Protein AF-A0A957VK09-F1 (afdb_monomer_lite)

pLDDT: mean 85.24, std 12.67, range [45.66, 98.31]

Radius of gyration: 28.19 Å; chains: 1; bounding box: 40×85×62 Å

Foldseek 3Di:
DDDDDDPPDPDDPPPPPPPPDDPPVVVVVVVVVVVCVVVVVVVVVVVVVVVCDPVNVVVVCPPPVNVVVVVVVVVVVVVCVVVCCVPVVVLVCCLPPHPDVPSVVSVCVVCVVVVPDPVVVVVLCCQQVPPPHPVD

Secondary structure (DSSP, 8-state):
-------S----------------HHHHHHHHHHHHHHHHHHHHHHHHHHTT-HHHHHHHHHSHHHHHHHHHHHHHHHHHHHHHHHHHHHHHHHHHHS--TTHHHHHHHHHHHHHS-HHHHHHHHHHHHSTT-TT-

Sequence (136 aa):
MQMQTDARTTGLKRGYRYRPSRPHVALNLTTGIIAALMLLPPAYLILRALGVGVAHAVEMLVQPRTLQVIANSAVLALLVTGLSLLFALPLAWLTVRTDLPGRRVWSILTVLPLVYPSYVGGYAFVATMGPRGIVQ

Structure (mmCIF, N/CA/C/O backbone):
data_AF-A0A957VK09-F1
#
_entry.id   AF-A0A957VK09-F1
#
loop_
_atom_site.group_PDB
_atom_site.id
_atom_site.type_symbol
_atom_site.label_atom_id
_atom_site.label_alt_id
_atom_site.label_comp_id
_atom_site.label_asym_id
_atom_site.label_entity_id
_atom_site.label_seq_id
_atom_site.pdbx_PDB_ins_code
_atom_site.Cartn_x
_atom_site.Cartn_y
_atom_site.Cartn_z
_atom_site.occupancy
_atom_site.B_iso_or_equiv
_atom_site.auth_seq_id
_atom_site.auth_comp_id
_atom_site.auth_asym_id
_atom_site.auth_atom_id
_atom_site.pdbx_PDB_model_num
ATOM 1 N N . MET A 1 1 ? -11.653 -59.965 38.160 1.00 45.66 1 MET A N 1
ATOM 2 C CA . MET A 1 1 ? -10.636 -60.387 37.172 1.00 45.66 1 MET A CA 1
ATOM 3 C C . MET A 1 1 ? -11.189 -60.037 35.792 1.00 45.66 1 MET A C 1
ATOM 5 O O . MET A 1 1 ? -12.121 -60.676 35.342 1.00 45.66 1 MET A O 1
ATOM 9 N N . GLN A 1 2 ? -10.993 -58.793 35.350 1.00 51.81 2 GLN A N 1
ATOM 10 C CA . GLN A 1 2 ? -10.050 -58.466 34.270 1.00 51.81 2 GLN A CA 1
ATOM 11 C C . GLN A 1 2 ? -10.308 -59.260 32.984 1.00 51.81 2 GLN A C 1
ATOM 13 O O . GLN A 1 2 ? -9.654 -60.259 32.728 1.00 51.81 2 GLN A O 1
ATOM 18 N N . MET A 1 3 ? -11.212 -58.751 32.152 1.00 49.22 3 MET A N 1
ATOM 19 C CA . MET A 1 3 ? -11.056 -58.873 30.704 1.00 49.22 3 MET A CA 1
ATOM 20 C C . MET A 1 3 ? -11.666 -57.633 30.041 1.00 49.22 3 MET A C 1
ATOM 22 O O . MET A 1 3 ? -12.697 -57.665 29.382 1.00 49.22 3 MET A O 1
ATOM 26 N N . GLN A 1 4 ? -11.035 -56.482 30.304 1.00 59.25 4 GLN A N 1
ATOM 27 C CA . GLN A 1 4 ? -10.987 -55.424 29.299 1.00 59.25 4 GLN A CA 1
ATOM 28 C C . GLN A 1 4 ? -10.261 -55.978 28.063 1.00 59.25 4 GLN A C 1
ATOM 30 O O . GLN A 1 4 ? -9.407 -56.854 28.202 1.00 59.25 4 GLN A O 1
ATOM 35 N N . THR A 1 5 ? -10.499 -55.322 26.926 1.00 59.69 5 THR A N 1
ATOM 36 C CA . THR A 1 5 ? -9.614 -55.186 25.747 1.00 59.69 5 THR A CA 1
ATOM 37 C C . THR A 1 5 ? -10.089 -55.955 24.512 1.00 59.69 5 THR A C 1
ATOM 39 O O . THR A 1 5 ? -9.701 -57.092 24.320 1.00 59.69 5 THR A O 1
ATOM 42 N N . ASP A 1 6 ? -10.957 -55.330 23.700 1.00 57.03 6 ASP A N 1
ATOM 43 C CA . ASP A 1 6 ? -10.781 -55.215 22.230 1.00 57.03 6 ASP A CA 1
ATOM 44 C C . ASP A 1 6 ? -12.042 -54.708 21.511 1.00 57.03 6 ASP A C 1
ATOM 46 O O . ASP A 1 6 ? -12.710 -55.401 20.754 1.00 57.03 6 ASP A O 1
ATOM 50 N N . ALA A 1 7 ? -12.365 -53.429 21.707 1.00 59.56 7 ALA A N 1
ATOM 51 C CA . ALA A 1 7 ? -13.249 -52.709 20.783 1.00 59.56 7 ALA A CA 1
ATOM 52 C C . ALA A 1 7 ? -12.668 -51.339 20.401 1.00 59.56 7 ALA A C 1
ATOM 54 O O . ALA A 1 7 ? -13.385 -50.390 20.087 1.00 59.56 7 ALA A O 1
ATOM 55 N N . ARG A 1 8 ? -11.336 -51.217 20.451 1.00 60.62 8 ARG A N 1
ATOM 56 C CA . ARG A 1 8 ? -10.606 -50.090 19.871 1.00 60.62 8 ARG A CA 1
ATOM 57 C C . ARG A 1 8 ? -10.145 -50.526 18.479 1.00 60.62 8 ARG A C 1
ATOM 59 O O . ARG A 1 8 ? -9.519 -51.567 18.361 1.00 60.62 8 ARG A O 1
ATOM 66 N N . THR A 1 9 ? -10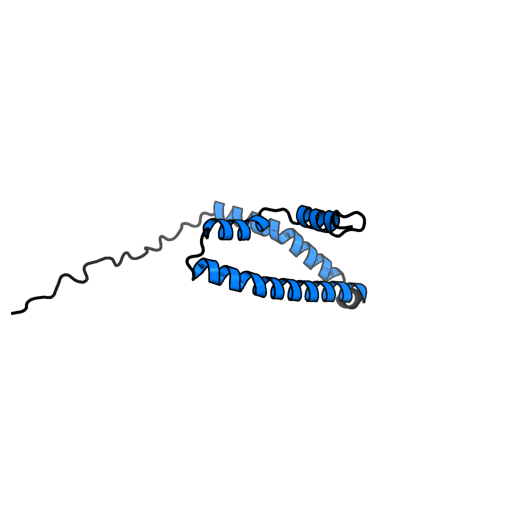.381 -49.686 17.469 1.00 61.62 9 THR A N 1
ATOM 67 C CA . THR A 1 9 ? -9.719 -49.663 16.138 1.00 61.62 9 THR A CA 1
ATOM 68 C C . THR A 1 9 ? -10.432 -50.209 14.892 1.00 61.62 9 THR A C 1
ATOM 70 O O . THR A 1 9 ? -9.798 -50.294 13.841 1.00 61.62 9 THR A O 1
ATOM 73 N N . THR A 1 10 ? -11.749 -50.425 14.879 1.00 60.78 10 THR A N 1
ATOM 74 C CA . THR A 1 10 ? -12.421 -50.762 13.606 1.00 60.78 10 THR A CA 1
ATOM 75 C C . THR A 1 10 ? -12.860 -49.515 12.832 1.00 60.78 10 THR A C 1
ATOM 77 O O . THR A 1 10 ? -13.983 -49.037 12.937 1.00 60.78 10 THR A O 1
ATOM 80 N N . GLY A 1 11 ? -11.943 -49.009 12.005 1.00 62.56 11 GLY A N 1
ATOM 81 C CA . GLY A 1 11 ? -12.293 -48.635 10.633 1.00 62.56 11 GLY A CA 1
ATOM 82 C C . GLY A 1 11 ? -12.864 -47.242 10.369 1.00 62.56 11 GLY A C 1
ATOM 83 O O . GLY A 1 11 ? -13.991 -47.125 9.911 1.00 62.56 11 GLY A O 1
ATOM 84 N N . LEU A 1 12 ? -12.032 -46.199 10.447 1.00 63.09 12 LEU A N 1
ATOM 85 C CA . LEU A 1 12 ? -12.222 -44.994 9.622 1.00 63.09 12 LEU A CA 1
ATOM 86 C C . LEU A 1 12 ? -10.897 -44.502 9.022 1.00 63.09 12 LEU A C 1
ATOM 88 O O . LEU A 1 12 ? -10.552 -43.327 9.088 1.00 63.09 12 LEU A O 1
ATOM 92 N N . LYS A 1 13 ? -10.173 -45.390 8.329 1.00 61.44 13 LYS A N 1
ATOM 93 C CA . LYS A 1 13 ? -9.288 -44.953 7.238 1.00 61.44 13 LYS A CA 1
ATOM 94 C C . LYS A 1 13 ? -10.160 -44.631 6.019 1.00 61.44 13 LYS A C 1
ATOM 96 O O . LYS A 1 13 ? -10.163 -45.372 5.039 1.00 61.44 13 LYS A O 1
ATOM 101 N N . ARG A 1 14 ? -10.946 -43.546 6.075 1.00 68.25 14 ARG A N 1
ATOM 102 C CA . ARG A 1 14 ? -11.534 -42.964 4.857 1.00 68.25 14 ARG A CA 1
ATOM 103 C C . ARG A 1 14 ? -10.380 -42.379 4.056 1.00 68.25 14 ARG A C 1
ATOM 105 O O . ARG A 1 14 ? -9.994 -41.232 4.251 1.00 68.25 14 ARG A O 1
ATOM 112 N N . GLY A 1 15 ? -9.787 -43.206 3.200 1.00 65.19 15 GLY A N 1
ATOM 113 C CA . GLY A 1 15 ? -8.841 -42.738 2.203 1.00 65.19 15 GLY A CA 1
ATOM 114 C C . GLY A 1 15 ? -9.521 -41.645 1.390 1.00 65.19 15 GLY A C 1
ATOM 115 O O . GLY A 1 15 ? -10.563 -41.890 0.778 1.00 65.19 15 GLY A O 1
ATOM 116 N N . TYR A 1 16 ? -8.951 -40.442 1.406 1.00 67.62 16 TYR A N 1
ATOM 117 C CA . TYR A 1 16 ? -9.238 -39.439 0.393 1.00 67.62 16 TYR A CA 1
ATOM 118 C C . TYR A 1 16 ? -8.859 -40.068 -0.948 1.00 67.62 16 TYR A C 1
ATOM 120 O O . TYR A 1 16 ? -7.698 -40.066 -1.350 1.00 67.62 16 TYR A O 1
ATOM 128 N N . ARG A 1 17 ? -9.833 -40.689 -1.622 1.00 67.62 17 ARG A N 1
ATOM 129 C CA . ARG A 1 17 ? -9.681 -41.080 -3.018 1.00 67.62 17 ARG A CA 1
ATOM 130 C C . ARG A 1 17 ? -9.514 -39.777 -3.780 1.00 67.62 17 ARG A C 1
ATOM 132 O O . ARG A 1 17 ? -10.498 -39.081 -4.020 1.00 67.62 17 ARG A 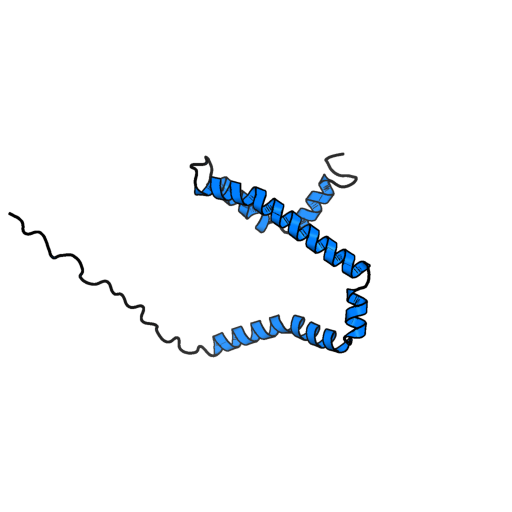O 1
ATOM 139 N N . TYR A 1 18 ? -8.270 -39.448 -4.114 1.00 61.28 18 TYR A N 1
ATOM 140 C CA . TYR A 1 18 ? -7.953 -38.434 -5.104 1.00 61.28 18 TYR A CA 1
ATOM 141 C C . TYR A 1 18 ? -8.646 -38.870 -6.396 1.00 61.28 18 TYR A C 1
ATOM 143 O O . TYR A 1 18 ? -8.180 -39.763 -7.102 1.00 61.28 18 TYR A O 1
ATOM 151 N N . ARG A 1 19 ? -9.850 -38.343 -6.636 1.00 65.81 19 ARG A N 1
ATOM 152 C CA . ARG A 1 19 ? -10.548 -38.517 -7.904 1.00 65.81 19 ARG A CA 1
ATOM 153 C C . ARG A 1 19 ? -9.742 -37.673 -8.886 1.00 65.81 19 ARG A C 1
ATOM 155 O O . ARG A 1 19 ? -9.694 -36.464 -8.674 1.00 65.81 19 ARG A O 1
ATOM 162 N N . PRO A 1 20 ? -9.086 -38.259 -9.901 1.00 60.25 20 PRO A N 1
ATOM 163 C CA . PRO A 1 20 ? -8.421 -37.455 -10.910 1.00 60.25 20 PRO A CA 1
ATOM 164 C C . PRO A 1 20 ? -9.490 -36.574 -11.556 1.00 60.25 20 PRO A C 1
ATOM 166 O O . PRO A 1 20 ? -10.411 -37.068 -12.213 1.00 60.25 20 PRO A O 1
ATOM 169 N N . SER A 1 21 ? -9.418 -35.272 -11.280 1.00 64.06 21 SER A N 1
ATOM 170 C CA . SER A 1 21 ? -10.254 -34.275 -11.930 1.00 64.06 21 SER A CA 1
ATOM 171 C C . SER A 1 21 ? -9.992 -34.397 -13.422 1.00 64.06 21 SER A C 1
ATOM 173 O O . SER A 1 21 ? -8.853 -34.261 -13.869 1.00 64.06 21 SER A O 1
ATOM 175 N N . ARG A 1 22 ? -11.032 -34.705 -14.201 1.00 69.81 22 ARG A N 1
ATOM 176 C CA . ARG A 1 22 ? -10.922 -34.656 -15.659 1.00 69.81 22 ARG A CA 1
ATOM 177 C C . ARG A 1 22 ? -10.469 -33.240 -16.021 1.00 69.81 22 ARG A C 1
ATOM 179 O O . ARG A 1 22 ? -11.000 -32.299 -15.428 1.00 69.81 22 ARG A O 1
ATOM 186 N N . PRO A 1 23 ? -9.499 -33.055 -16.930 1.00 64.38 23 PRO A N 1
ATOM 187 C CA . PRO A 1 23 ? -9.101 -31.718 -17.337 1.00 64.38 23 PRO A CA 1
ATOM 188 C C . PRO A 1 23 ? -10.312 -31.054 -17.995 1.00 64.38 23 PRO A C 1
ATOM 190 O O . PRO A 1 23 ? -10.669 -31.353 -19.133 1.00 64.38 23 PRO A O 1
ATOM 193 N N . HIS A 1 24 ? -10.999 -30.192 -17.246 1.00 76.75 24 HIS A N 1
ATOM 194 C CA . HIS A 1 24 ? -12.082 -29.373 -17.763 1.00 76.75 24 HIS A CA 1
ATOM 195 C C . HIS A 1 24 ? -11.430 -28.288 -18.615 1.00 76.75 24 HIS A C 1
ATOM 197 O O . HIS A 1 24 ? -11.118 -27.206 -18.126 1.00 76.75 24 HIS A O 1
ATOM 203 N N . VAL A 1 25 ? -11.176 -28.616 -19.886 1.00 82.31 25 VAL A N 1
ATOM 204 C CA . VAL A 1 25 ? -10.474 -27.749 -20.845 1.00 82.31 25 VAL A CA 1
ATOM 205 C C . VAL A 1 25 ? -11.097 -26.353 -20.871 1.00 82.31 25 VAL A C 1
ATOM 207 O O . VAL A 1 25 ? -10.367 -25.372 -20.851 1.00 82.31 25 VAL A O 1
ATOM 210 N N . ALA A 1 26 ? -12.429 -26.260 -20.793 1.00 83.00 26 ALA A N 1
ATOM 211 C CA . ALA A 1 26 ? -13.147 -24.992 -20.704 1.00 83.00 26 ALA A CA 1
ATOM 212 C C . ALA A 1 26 ? -12.741 -24.142 -19.483 1.00 83.00 26 ALA A C 1
ATOM 214 O O . ALA A 1 26 ? -12.485 -22.955 -19.640 1.00 83.00 26 ALA A O 1
ATOM 215 N N . LEU A 1 27 ? -12.611 -24.738 -18.290 1.00 84.75 27 LEU A N 1
ATOM 216 C CA . LEU A 1 27 ? -12.218 -24.018 -17.073 1.00 84.75 27 LEU A CA 1
ATOM 217 C C . LEU A 1 27 ? -10.774 -23.513 -17.170 1.00 84.75 27 LEU A C 1
ATOM 219 O O . LEU A 1 27 ? -10.516 -22.342 -16.907 1.00 84.75 27 LEU A O 1
ATOM 223 N N . ASN A 1 28 ? -9.849 -24.371 -17.614 1.00 87.94 28 ASN A N 1
ATOM 224 C CA . ASN A 1 28 ? -8.446 -23.989 -17.795 1.00 87.94 28 ASN A CA 1
ATOM 225 C C . ASN A 1 28 ? -8.294 -22.874 -18.839 1.00 87.94 28 ASN A C 1
ATOM 227 O O . ASN A 1 28 ? -7.468 -21.980 -18.672 1.00 87.94 28 ASN A O 1
ATOM 231 N N . LEU A 1 29 ? -9.104 -22.910 -19.899 1.00 90.31 29 LEU A N 1
ATOM 232 C CA . LEU A 1 29 ? -9.086 -21.918 -20.968 1.00 90.31 29 LEU A CA 1
ATOM 233 C C . LEU A 1 29 ? -9.642 -20.573 -20.477 1.00 90.31 29 LEU A C 1
ATOM 235 O O . LEU A 1 29 ? -9.015 -19.542 -20.705 1.00 90.31 29 LEU A O 1
ATOM 239 N N . THR A 1 30 ? -10.740 -20.571 -19.716 1.00 89.94 30 THR A N 1
ATOM 240 C CA . THR A 1 30 ? -11.266 -19.349 -19.085 1.00 89.94 30 THR A CA 1
ATOM 241 C C . THR A 1 30 ? -10.275 -18.750 -18.084 1.00 89.94 30 THR A C 1
ATOM 243 O O . THR A 1 30 ? -10.006 -17.551 -18.145 1.00 89.94 30 THR A O 1
ATOM 246 N N . THR A 1 31 ? -9.679 -19.557 -17.200 1.00 90.75 31 THR A N 1
ATOM 247 C CA . THR A 1 31 ? -8.647 -19.075 -16.266 1.00 90.75 31 THR A CA 1
ATOM 248 C C . THR A 1 31 ? -7.420 -18.550 -17.011 1.00 90.75 31 THR A C 1
ATOM 250 O O . THR A 1 31 ? -6.892 -17.505 -16.638 1.00 90.75 31 THR A O 1
ATOM 253 N N . GLY A 1 32 ? -7.001 -19.218 -18.089 1.00 92.75 32 GLY A N 1
ATOM 254 C CA . GLY A 1 32 ? -5.896 -18.779 -18.939 1.00 92.75 32 GLY A CA 1
ATOM 255 C C . GLY A 1 32 ? -6.155 -17.423 -19.596 1.00 92.75 32 GLY A C 1
ATOM 256 O O . GLY A 1 32 ? -5.277 -16.565 -19.568 1.00 92.75 32 GLY A O 1
ATOM 257 N N . ILE A 1 33 ? -7.366 -17.191 -20.113 1.00 95.50 33 ILE A N 1
ATOM 258 C CA . ILE A 1 33 ? -7.760 -15.893 -20.683 1.00 95.50 33 ILE A CA 1
ATOM 259 C C . ILE A 1 33 ? -7.741 -14.802 -19.610 1.00 95.50 33 ILE A C 1
ATOM 261 O O . ILE A 1 33 ? -7.157 -13.744 -19.832 1.00 95.50 33 ILE A O 1
ATOM 265 N N . ILE A 1 34 ? -8.340 -15.048 -18.442 1.00 95.75 34 ILE A N 1
ATOM 266 C CA . ILE A 1 34 ? -8.374 -14.062 -17.350 1.00 95.75 34 ILE A CA 1
ATOM 267 C C . ILE A 1 34 ? -6.954 -13.728 -16.885 1.00 95.75 34 ILE A C 1
ATOM 269 O O . ILE A 1 34 ? -6.612 -12.554 -16.753 1.00 95.75 34 ILE A O 1
ATOM 273 N N . ALA A 1 35 ? -6.112 -14.745 -16.682 1.00 94.56 35 ALA A N 1
ATOM 274 C CA . ALA A 1 35 ? -4.715 -14.550 -16.321 1.00 94.56 35 ALA A CA 1
ATOM 275 C C . ALA A 1 35 ? -3.979 -13.740 -17.399 1.00 94.56 35 ALA A C 1
ATOM 277 O O . ALA A 1 35 ? -3.339 -12.746 -17.075 1.00 94.56 35 ALA A O 1
ATOM 278 N N . ALA A 1 36 ? -4.127 -14.091 -18.679 1.00 95.00 36 ALA A N 1
ATOM 279 C CA . ALA A 1 36 ? -3.502 -13.359 -19.779 1.00 95.00 36 ALA A CA 1
ATOM 280 C C . ALA A 1 36 ? -3.933 -11.883 -19.817 1.00 95.00 36 ALA A C 1
ATOM 282 O O . ALA A 1 36 ? -3.087 -11.001 -19.959 1.00 95.00 36 ALA A O 1
ATOM 283 N N . LEU A 1 37 ? -5.226 -11.603 -19.623 1.00 96.19 37 LEU A N 1
ATOM 284 C CA . LEU A 1 37 ? -5.747 -10.237 -19.551 1.00 96.19 37 LEU A CA 1
ATOM 285 C C . LEU A 1 37 ? -5.182 -9.465 -18.348 1.00 96.19 37 LEU A C 1
ATOM 287 O O . LEU A 1 37 ? -4.815 -8.302 -18.500 1.00 96.19 37 LEU A O 1
ATOM 291 N N . MET A 1 38 ? -5.054 -10.097 -17.175 1.00 96.62 38 MET A N 1
ATOM 292 C CA . MET A 1 38 ? -4.449 -9.470 -15.988 1.00 96.62 38 MET A CA 1
ATOM 293 C C . MET A 1 38 ? -2.943 -9.231 -16.132 1.00 96.62 38 MET A C 1
ATOM 295 O O . MET A 1 38 ? -2.423 -8.262 -15.579 1.00 96.62 38 MET A O 1
ATOM 299 N N . LEU A 1 39 ? -2.243 -10.089 -16.875 1.00 96.62 39 LEU A N 1
ATOM 300 C CA . LEU A 1 39 ? -0.821 -9.921 -17.160 1.00 96.62 39 LEU A CA 1
ATOM 301 C C . LEU A 1 39 ? -0.544 -8.891 -18.262 1.00 96.62 39 LEU A C 1
ATOM 303 O O . LEU A 1 39 ? 0.586 -8.417 -18.355 1.00 96.62 39 LEU A O 1
ATOM 307 N N . LEU A 1 40 ? -1.536 -8.509 -19.071 1.00 95.94 40 LEU A N 1
ATOM 308 C CA . LEU A 1 40 ? -1.332 -7.60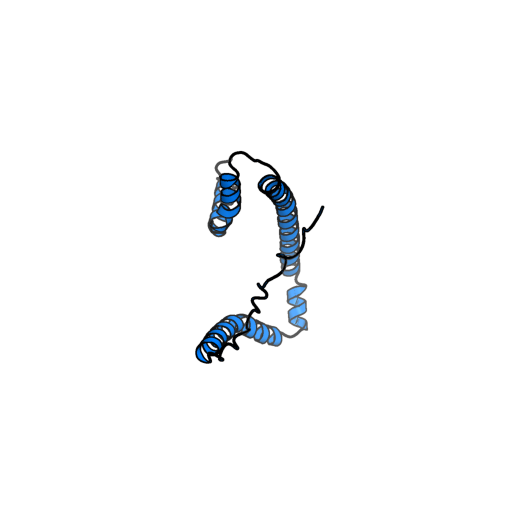4 -20.204 1.00 95.94 40 LEU A CA 1
ATOM 309 C C . LEU A 1 40 ? -0.782 -6.227 -19.763 1.00 95.94 40 LEU A C 1
ATOM 311 O O . LEU A 1 40 ? 0.258 -5.831 -20.295 1.00 95.94 40 LEU A O 1
ATOM 315 N N . PRO A 1 41 ? -1.358 -5.517 -18.764 1.00 96.38 41 PRO A N 1
ATOM 316 C CA . PRO A 1 41 ? -0.801 -4.243 -18.304 1.00 96.38 41 PRO A CA 1
ATOM 317 C C . PRO A 1 41 ? 0.638 -4.328 -17.761 1.00 96.38 41 PRO A C 1
ATOM 319 O O . PRO A 1 41 ? 1.478 -3.557 -18.233 1.00 96.38 41 PRO A O 1
ATOM 322 N N . PRO A 1 42 ? 0.991 -5.234 -16.822 1.00 95.81 42 PRO A N 1
ATOM 323 C CA . PRO A 1 42 ? 2.369 -5.330 -16.350 1.00 95.81 42 PRO A CA 1
ATOM 324 C C . PRO A 1 42 ? 3.327 -5.804 -17.450 1.00 95.81 42 PRO A C 1
ATOM 326 O O . PRO A 1 42 ? 4.445 -5.299 -17.519 1.00 95.81 42 PRO A O 1
ATOM 329 N N . ALA A 1 43 ? 2.902 -6.693 -18.356 1.00 95.44 43 ALA A N 1
ATOM 330 C CA . ALA A 1 43 ? 3.721 -7.100 -19.498 1.00 95.44 43 ALA A CA 1
ATOM 331 C C . ALA A 1 43 ? 4.030 -5.914 -20.424 1.00 95.44 43 ALA A C 1
ATOM 333 O O . ALA A 1 43 ? 5.185 -5.708 -20.796 1.00 95.44 43 ALA A O 1
ATOM 334 N N . TYR A 1 44 ? 3.028 -5.089 -20.741 1.00 95.38 44 TYR A N 1
ATOM 335 C CA . TYR A 1 44 ? 3.228 -3.863 -21.513 1.00 95.38 44 TYR A CA 1
ATOM 336 C C . TYR A 1 44 ? 4.187 -2.892 -20.809 1.00 95.38 44 TYR A C 1
ATOM 338 O O . TYR A 1 44 ? 5.079 -2.342 -21.454 1.00 95.38 44 TYR A O 1
ATOM 346 N N . LEU A 1 45 ? 4.053 -2.709 -19.490 1.00 94.25 45 LEU A N 1
ATOM 347 C CA . LEU A 1 45 ? 4.966 -1.860 -18.718 1.00 94.25 45 LEU A CA 1
ATOM 348 C C . LEU A 1 45 ? 6.407 -2.374 -18.751 1.00 94.25 45 LEU A C 1
ATOM 350 O O . LEU A 1 45 ? 7.322 -1.566 -18.895 1.00 94.25 45 LEU A O 1
ATOM 354 N N . ILE A 1 46 ? 6.618 -3.690 -18.675 1.00 93.19 46 ILE A N 1
ATOM 355 C CA . ILE A 1 46 ? 7.951 -4.295 -18.794 1.00 93.19 46 ILE A CA 1
ATOM 356 C C . ILE A 1 46 ? 8.532 -4.021 -20.183 1.00 93.19 46 ILE A C 1
ATOM 358 O O . ILE A 1 46 ? 9.645 -3.512 -20.285 1.00 93.19 46 ILE A O 1
ATOM 362 N N . LEU A 1 47 ? 7.773 -4.284 -21.250 1.00 93.69 47 LEU A N 1
ATOM 363 C CA . LEU A 1 47 ? 8.218 -4.013 -22.622 1.00 93.69 47 LEU A CA 1
ATOM 364 C C . LEU A 1 47 ? 8.561 -2.532 -22.821 1.00 93.69 47 LEU A C 1
ATOM 366 O O . LEU A 1 47 ? 9.586 -2.201 -23.417 1.00 93.69 47 LEU A O 1
ATOM 370 N N . ARG A 1 48 ? 7.736 -1.635 -22.272 1.00 92.12 48 ARG A N 1
ATOM 371 C CA . ARG A 1 48 ? 7.981 -0.194 -22.321 1.00 92.12 48 ARG A CA 1
ATOM 372 C C . ARG A 1 48 ? 9.234 0.200 -21.541 1.00 92.12 48 ARG A C 1
ATOM 374 O O . ARG A 1 48 ? 9.999 1.020 -22.037 1.00 92.12 48 ARG A O 1
ATOM 381 N N . ALA A 1 49 ? 9.450 -0.373 -20.360 1.00 89.19 49 ALA A N 1
ATOM 382 C CA . ALA A 1 49 ? 10.617 -0.101 -19.526 1.00 89.19 49 ALA A CA 1
ATOM 383 C C . ALA A 1 49 ? 11.924 -0.569 -20.186 1.00 89.19 49 ALA A C 1
ATOM 385 O O . ALA A 1 49 ? 12.921 0.149 -20.134 1.00 89.19 49 ALA A O 1
ATOM 386 N N . LEU A 1 50 ? 11.913 -1.719 -20.871 1.00 90.12 50 LEU A N 1
ATOM 387 C CA . LEU A 1 50 ? 13.078 -2.222 -21.609 1.00 90.12 50 LEU A CA 1
ATOM 388 C C . LEU A 1 50 ? 13.509 -1.276 -22.744 1.00 90.12 50 LEU A C 1
ATOM 390 O O . LEU A 1 50 ? 14.698 -1.173 -23.034 1.00 90.12 50 LEU A O 1
ATOM 394 N N . GLY A 1 51 ? 12.564 -0.547 -23.345 1.00 87.06 51 GLY A N 1
ATOM 395 C CA . GLY A 1 51 ? 12.840 0.434 -24.399 1.00 87.06 51 GLY A CA 1
ATOM 396 C C . GLY A 1 51 ? 13.455 1.760 -23.929 1.00 87.06 51 GLY A C 1
ATOM 397 O O . GLY A 1 51 ? 13.910 2.529 -24.768 1.00 87.06 51 GLY A O 1
ATOM 398 N N . VAL A 1 52 ? 13.482 2.049 -22.621 1.00 85.12 52 VAL A N 1
ATOM 399 C CA . VAL A 1 52 ? 14.027 3.309 -22.065 1.00 85.12 52 VAL A CA 1
ATOM 400 C C . VAL A 1 52 ? 15.563 3.302 -22.013 1.00 85.12 52 VAL A C 1
ATOM 402 O O . VAL A 1 52 ? 16.187 4.358 -22.048 1.00 85.12 52 VAL A O 1
ATOM 405 N N . GLY A 1 53 ? 16.186 2.119 -21.980 1.00 86.50 53 GLY A N 1
ATOM 406 C CA . GLY A 1 53 ? 17.630 1.960 -21.802 1.00 86.50 53 GLY A CA 1
ATOM 407 C C . GLY A 1 53 ? 18.064 2.124 -20.340 1.00 86.50 53 GLY A C 1
ATOM 408 O O . GLY A 1 53 ? 17.547 2.953 -19.593 1.00 86.50 53 GLY A O 1
ATOM 409 N N . VAL A 1 54 ? 19.039 1.312 -19.917 1.00 84.50 54 VAL A N 1
ATOM 410 C CA . VAL A 1 54 ? 19.456 1.214 -18.504 1.00 84.50 54 VAL A CA 1
ATOM 411 C C . VAL A 1 54 ? 19.976 2.550 -17.962 1.00 84.50 54 VAL A C 1
ATOM 413 O O . VAL A 1 54 ? 19.653 2.907 -16.835 1.00 84.50 54 VAL A O 1
ATOM 416 N N . ALA A 1 55 ? 20.721 3.317 -18.764 1.00 85.88 55 ALA A N 1
ATOM 417 C CA . ALA A 1 55 ? 21.275 4.607 -18.344 1.00 85.88 55 ALA A CA 1
ATOM 418 C C . ALA A 1 55 ? 20.182 5.627 -17.976 1.00 85.88 55 ALA A C 1
ATOM 420 O O . ALA A 1 55 ? 20.194 6.172 -16.877 1.00 85.88 55 ALA A O 1
ATOM 421 N N . HIS A 1 56 ? 19.179 5.803 -18.843 1.00 86.81 56 HIS A N 1
ATOM 422 C CA . HIS A 1 56 ? 18.064 6.718 -18.584 1.00 86.81 56 HIS A CA 1
ATOM 423 C C . HIS A 1 56 ? 17.182 6.217 -17.433 1.00 86.81 56 HIS A C 1
ATOM 425 O O . HIS A 1 56 ? 16.712 7.009 -16.621 1.00 86.81 56 HIS A O 1
ATOM 431 N N . ALA A 1 57 ? 16.984 4.899 -17.311 1.00 86.69 57 ALA A N 1
ATOM 432 C CA . ALA A 1 57 ? 16.247 4.326 -16.187 1.00 86.69 57 ALA A CA 1
ATOM 433 C C . ALA A 1 57 ? 16.928 4.632 -14.840 1.00 86.69 57 ALA A C 1
ATOM 435 O O . ALA A 1 57 ? 16.253 5.019 -13.885 1.00 86.69 57 ALA A O 1
ATOM 436 N N . VAL A 1 58 ? 18.257 4.508 -14.763 1.00 89.25 58 VAL A N 1
ATOM 437 C CA . VAL A 1 58 ? 19.025 4.854 -13.557 1.00 89.25 58 VAL A CA 1
ATOM 438 C C . VAL A 1 58 ? 18.955 6.354 -13.272 1.00 89.25 58 VAL A C 1
ATOM 440 O O . VAL A 1 58 ? 18.715 6.728 -12.127 1.00 89.25 58 VAL A O 1
ATOM 443 N N . GLU A 1 59 ? 19.075 7.217 -14.282 1.00 91.19 59 GLU A N 1
ATOM 444 C CA . GLU A 1 59 ? 18.923 8.670 -14.105 1.00 91.19 59 GLU A CA 1
ATOM 445 C C . GLU A 1 59 ? 17.548 9.046 -13.529 1.00 91.19 59 GLU A C 1
ATOM 447 O O . GLU A 1 59 ? 17.463 9.843 -12.593 1.00 91.19 59 GLU A O 1
ATOM 452 N N . MET A 1 60 ? 16.471 8.421 -14.017 1.00 87.75 60 MET A N 1
ATOM 453 C CA . MET A 1 60 ? 15.117 8.630 -13.487 1.00 87.75 60 MET A CA 1
ATOM 454 C C . MET A 1 60 ? 14.966 8.129 -12.041 1.00 87.75 60 MET A C 1
ATOM 456 O O . MET A 1 60 ? 14.255 8.750 -11.245 1.00 87.75 60 MET A O 1
ATOM 460 N N . LEU A 1 61 ? 15.627 7.021 -11.686 1.00 89.88 61 LEU A N 1
ATOM 461 C CA . LEU A 1 61 ? 15.593 6.448 -10.335 1.00 89.88 61 LEU A CA 1
ATOM 462 C C . LEU A 1 61 ? 16.388 7.277 -9.321 1.00 89.88 61 LEU A C 1
ATOM 464 O O . LEU A 1 61 ? 15.934 7.451 -8.191 1.00 89.88 61 LEU A O 1
ATOM 468 N N . VAL A 1 62 ? 17.552 7.791 -9.720 1.00 93.94 62 VAL A N 1
ATOM 469 C CA . VAL A 1 62 ? 18.453 8.576 -8.857 1.00 93.94 62 VAL A CA 1
ATOM 470 C C . VAL A 1 62 ? 18.029 10.048 -8.787 1.00 93.94 62 VAL A C 1
ATOM 472 O O . VAL A 1 62 ? 18.545 10.814 -7.972 1.00 93.94 62 VAL A O 1
ATOM 475 N N . GLN A 1 63 ? 17.036 10.458 -9.582 1.00 94.69 63 GLN A N 1
ATOM 476 C CA . GLN A 1 63 ? 16.463 11.792 -9.487 1.00 94.69 63 GLN A CA 1
ATOM 477 C C . GLN A 1 63 ? 15.997 12.072 -8.041 1.00 94.69 63 GLN A C 1
ATOM 479 O O . GLN A 1 63 ? 15.236 11.276 -7.479 1.00 94.69 63 GLN A O 1
ATOM 484 N N . PRO A 1 64 ? 16.376 13.216 -7.433 1.00 94.31 64 PRO A N 1
ATOM 485 C CA . PRO A 1 64 ? 16.087 13.505 -6.025 1.00 94.31 64 PRO A CA 1
ATOM 486 C C . PRO A 1 64 ? 14.607 13.366 -5.655 1.00 94.31 64 PRO A C 1
ATOM 488 O O . PRO A 1 64 ? 14.267 12.866 -4.587 1.00 94.31 64 PRO A O 1
ATOM 491 N N . ARG A 1 65 ? 13.714 13.752 -6.572 1.00 95.06 65 ARG A N 1
ATOM 492 C CA . ARG A 1 65 ? 12.264 13.620 -6.404 1.00 95.06 65 ARG A CA 1
ATOM 493 C C . ARG A 1 65 ? 11.821 12.157 -6.306 1.00 95.06 65 ARG A C 1
ATOM 495 O O . ARG A 1 65 ? 11.003 11.839 -5.448 1.00 95.06 65 ARG A O 1
ATOM 502 N N . THR A 1 66 ? 12.344 11.279 -7.158 1.00 94.62 66 THR A N 1
ATOM 503 C CA . THR A 1 66 ? 12.021 9.844 -7.148 1.00 94.62 66 THR A CA 1
ATOM 504 C C . THR A 1 66 ? 12.499 9.201 -5.853 1.00 94.62 66 THR A C 1
ATOM 506 O O . THR A 1 66 ? 11.721 8.532 -5.174 1.00 94.62 66 THR A O 1
ATOM 509 N N . LEU A 1 67 ? 13.739 9.491 -5.449 1.00 95.62 67 LEU A N 1
ATOM 510 C CA . LEU A 1 67 ? 14.297 9.014 -4.183 1.00 95.62 67 LEU A CA 1
ATOM 511 C C . LEU A 1 67 ? 13.492 9.503 -2.978 1.00 95.62 67 LEU A C 1
ATOM 513 O O . LEU A 1 67 ? 13.207 8.717 -2.078 1.00 95.62 67 LEU A O 1
ATOM 517 N N . GLN A 1 68 ? 13.066 10.768 -2.974 1.00 96.69 68 GLN A N 1
ATOM 518 C CA . GLN A 1 68 ? 12.242 11.318 -1.901 1.00 96.69 68 GLN A CA 1
ATOM 519 C C . GLN A 1 68 ? 10.884 10.611 -1.806 1.00 96.69 68 GLN A C 1
ATOM 521 O O . GLN A 1 68 ? 10.437 10.288 -0.708 1.00 96.69 68 GLN A O 1
ATOM 526 N N . VAL A 1 69 ? 10.232 10.328 -2.937 1.00 96.69 69 VAL A N 1
ATOM 527 C CA . VAL A 1 69 ? 8.956 9.594 -2.954 1.00 96.69 69 VAL A CA 1
ATOM 528 C C . VAL A 1 69 ? 9.135 8.162 -2.445 1.00 96.69 69 VAL A C 1
ATOM 530 O O . VAL A 1 69 ? 8.331 7.707 -1.628 1.00 96.69 69 VAL A O 1
ATOM 533 N N . ILE A 1 70 ? 10.191 7.467 -2.877 1.00 96.56 70 ILE A N 1
ATOM 534 C CA . ILE A 1 70 ? 10.506 6.106 -2.419 1.00 96.56 70 ILE A CA 1
ATOM 535 C C . ILE A 1 70 ? 10.784 6.104 -0.912 1.00 96.56 70 ILE A C 1
ATOM 537 O O . ILE A 1 70 ? 10.187 5.311 -0.184 1.00 96.56 70 ILE A O 1
ATOM 541 N N . ALA A 1 71 ? 11.632 7.016 -0.433 1.00 97.12 71 ALA A N 1
ATOM 542 C CA . ALA A 1 71 ? 11.982 7.127 0.979 1.00 97.12 71 ALA A CA 1
ATOM 543 C C . ALA A 1 71 ? 10.754 7.444 1.843 1.00 97.12 71 ALA A C 1
ATOM 545 O O . ALA A 1 71 ? 10.498 6.742 2.818 1.00 97.12 71 ALA A O 1
ATOM 546 N N . ASN A 1 72 ? 9.947 8.434 1.453 1.00 97.38 72 ASN A N 1
ATOM 547 C CA . ASN A 1 72 ? 8.720 8.786 2.169 1.00 97.38 72 ASN A CA 1
ATOM 548 C C . ASN A 1 72 ? 7.743 7.607 2.230 1.00 97.38 72 ASN A C 1
ATOM 550 O O . ASN A 1 72 ? 7.169 7.341 3.283 1.00 97.38 72 ASN A O 1
ATOM 554 N N . SER A 1 73 ? 7.577 6.880 1.122 1.00 97.56 73 SER A N 1
ATOM 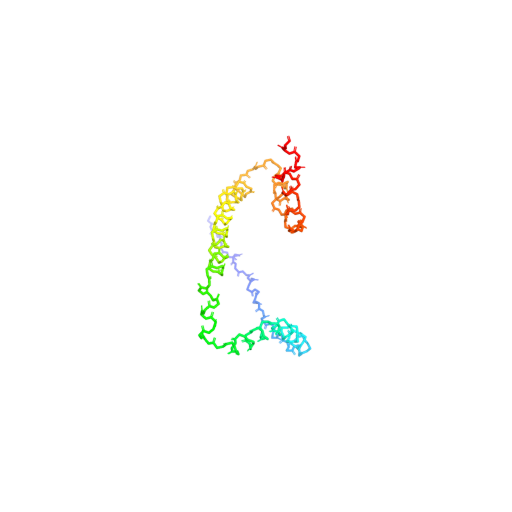555 C CA . SER A 1 73 ? 6.695 5.708 1.069 1.00 97.56 73 SER A CA 1
ATOM 556 C C . SER A 1 73 ? 7.203 4.582 1.969 1.00 97.56 73 SER A C 1
ATOM 558 O O . SER A 1 73 ? 6.411 3.970 2.681 1.00 97.56 73 SER A O 1
ATOM 560 N N . ALA A 1 74 ? 8.516 4.337 1.985 1.00 97.88 74 ALA A N 1
ATOM 561 C CA . ALA A 1 74 ? 9.135 3.337 2.850 1.00 97.88 74 ALA A CA 1
ATOM 562 C C . ALA A 1 74 ? 8.991 3.701 4.335 1.00 97.88 74 ALA A C 1
ATOM 564 O O . ALA A 1 74 ? 8.558 2.867 5.129 1.00 97.88 74 ALA A O 1
ATOM 565 N N . VAL A 1 75 ? 9.285 4.951 4.708 1.00 98.31 75 VAL A N 1
ATOM 566 C CA . VAL A 1 75 ? 9.105 5.443 6.082 1.00 98.31 75 VAL A CA 1
ATOM 567 C C . VAL A 1 75 ? 7.642 5.330 6.501 1.00 98.31 75 VAL A C 1
ATOM 569 O O . VAL A 1 75 ? 7.354 4.784 7.565 1.00 98.31 75 VAL A O 1
ATOM 572 N N . LEU A 1 76 ? 6.709 5.774 5.656 1.00 97.75 76 LEU A N 1
ATOM 573 C CA . LEU A 1 76 ? 5.281 5.682 5.941 1.00 97.75 76 LEU A CA 1
ATOM 574 C C . LEU A 1 76 ? 4.837 4.224 6.118 1.00 97.75 76 LEU A C 1
ATOM 576 O O . LEU A 1 76 ? 4.153 3.915 7.091 1.00 97.75 76 LEU A O 1
ATOM 580 N N . ALA A 1 77 ? 5.257 3.317 5.231 1.00 98.00 77 ALA A N 1
ATOM 581 C CA . ALA A 1 77 ? 4.925 1.898 5.322 1.00 98.00 77 ALA A CA 1
ATOM 582 C C . ALA A 1 77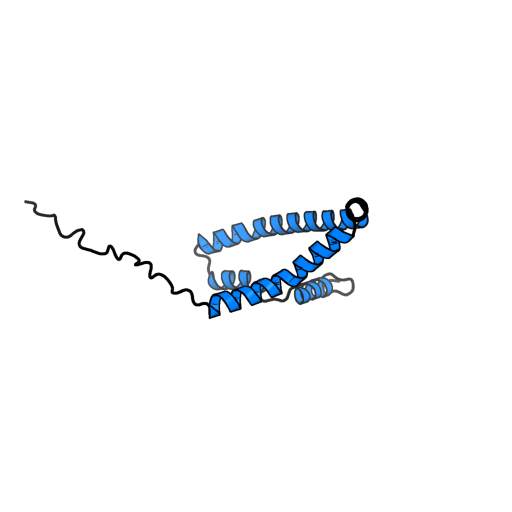 ? 5.453 1.264 6.618 1.00 98.00 77 ALA A C 1
ATOM 584 O O . ALA A 1 77 ? 4.721 0.528 7.282 1.00 98.00 77 ALA A O 1
ATOM 585 N N . LEU A 1 78 ? 6.692 1.576 7.010 1.00 98.31 78 LEU A N 1
ATOM 586 C CA . LEU A 1 78 ? 7.294 1.076 8.247 1.00 98.31 78 LEU A CA 1
ATOM 587 C C . LEU A 1 78 ? 6.576 1.610 9.489 1.00 98.31 78 LEU A C 1
ATOM 589 O O . LEU A 1 78 ? 6.244 0.828 10.380 1.00 98.31 78 LEU A O 1
ATOM 593 N N . LEU A 1 79 ? 6.287 2.913 9.533 1.00 98.25 79 LEU A N 1
ATOM 594 C CA . LEU A 1 79 ? 5.564 3.529 10.647 1.00 98.25 79 LEU A CA 1
ATOM 595 C C . LEU A 1 79 ? 4.146 2.967 10.774 1.00 98.25 79 LEU A C 1
ATOM 597 O O . LEU A 1 79 ? 3.748 2.558 11.863 1.00 98.25 79 LEU A O 1
ATOM 601 N N . VAL A 1 80 ? 3.401 2.884 9.669 1.00 96.88 80 VAL A N 1
ATOM 602 C CA . VAL A 1 80 ? 2.042 2.321 9.661 1.00 96.88 80 VAL A CA 1
ATOM 603 C C . VAL A 1 80 ? 2.062 0.856 10.082 1.00 96.88 80 VAL A C 1
ATOM 605 O O . VAL A 1 80 ? 1.232 0.459 10.896 1.00 96.88 80 VAL A O 1
ATOM 608 N N . THR A 1 81 ? 3.012 0.057 9.592 1.00 97.88 81 THR A N 1
ATOM 609 C CA . THR A 1 81 ? 3.144 -1.356 9.984 1.00 97.88 81 THR A CA 1
ATOM 610 C C . THR A 1 81 ? 3.467 -1.486 11.470 1.00 97.88 81 THR A C 1
ATOM 612 O O . THR A 1 81 ? 2.812 -2.257 12.169 1.00 97.88 81 THR A O 1
ATOM 615 N N . GLY A 1 82 ? 4.425 -0.705 11.977 1.00 98.25 82 GLY A N 1
ATOM 616 C CA . GLY A 1 82 ? 4.804 -0.710 13.390 1.00 98.25 82 GLY A CA 1
ATOM 617 C C . GLY A 1 82 ? 3.645 -0.322 14.307 1.00 98.25 82 GLY A C 1
ATOM 618 O O . GLY A 1 82 ? 3.337 -1.051 15.249 1.00 98.25 82 GLY A O 1
ATOM 619 N N . LEU A 1 83 ? 2.945 0.773 13.993 1.00 97.56 83 LEU A N 1
ATOM 620 C CA . LEU A 1 83 ? 1.753 1.200 14.732 1.00 97.56 83 LEU A CA 1
ATOM 621 C C . LEU A 1 83 ? 0.627 0.165 14.629 1.00 97.56 83 LEU A C 1
ATOM 623 O O . LEU A 1 83 ? -0.007 -0.160 15.630 1.00 97.56 83 LEU A O 1
ATOM 627 N N . SER A 1 84 ? 0.407 -0.409 13.445 1.00 95.81 84 SER A N 1
ATOM 628 C CA . SER A 1 84 ? -0.608 -1.449 13.252 1.00 95.81 84 SER A CA 1
ATOM 629 C C . SER A 1 84 ? -0.321 -2.667 14.119 1.00 95.81 84 SER A C 1
ATOM 631 O O . SER A 1 84 ? -1.228 -3.147 14.783 1.00 95.81 84 SER A O 1
ATOM 633 N N . LEU A 1 85 ? 0.924 -3.146 14.177 1.00 97.19 85 LEU A N 1
ATOM 634 C CA . LEU A 1 85 ? 1.302 -4.258 15.052 1.00 97.19 85 LEU A CA 1
ATOM 635 C C . LEU A 1 85 ? 1.134 -3.897 16.530 1.00 97.19 85 LEU A C 1
ATOM 637 O O . LEU A 1 85 ? 0.604 -4.706 17.294 1.00 97.19 85 LEU A O 1
ATOM 641 N N . LEU A 1 86 ? 1.529 -2.682 16.915 1.00 97.12 86 LEU A N 1
ATOM 642 C CA . LEU A 1 86 ? 1.417 -2.191 18.286 1.00 97.12 86 LEU A CA 1
ATOM 643 C C . LEU A 1 86 ? -0.031 -2.209 18.795 1.00 97.12 86 LEU A C 1
ATOM 645 O O . LEU A 1 86 ? -0.250 -2.569 19.946 1.00 97.12 86 LEU A O 1
ATOM 649 N N . PHE A 1 87 ? -1.014 -1.864 17.958 1.00 93.69 87 PHE A N 1
ATOM 650 C CA . PHE A 1 87 ? -2.430 -1.868 18.349 1.00 93.69 87 PHE A CA 1
ATOM 651 C C . PHE A 1 87 ? -3.147 -3.189 18.044 1.00 93.69 87 PHE A C 1
ATOM 653 O O . PHE A 1 87 ? -3.936 -3.669 18.861 1.00 93.69 87 PHE A O 1
ATOM 660 N N . ALA A 1 88 ? -2.883 -3.802 16.890 1.00 92.75 88 ALA A N 1
ATOM 661 C CA . ALA A 1 88 ? -3.582 -5.006 16.454 1.00 92.75 88 ALA A CA 1
ATOM 662 C C . ALA A 1 88 ? -3.191 -6.232 17.281 1.00 92.75 88 ALA A C 1
ATOM 664 O O . ALA A 1 88 ? -4.067 -7.037 17.587 1.00 92.75 88 ALA A O 1
ATOM 665 N N . LEU A 1 89 ? -1.919 -6.388 17.674 1.00 94.62 89 LEU A N 1
ATOM 666 C CA . LEU A 1 89 ? -1.488 -7.563 18.441 1.00 94.62 89 LEU A CA 1
ATOM 667 C C . LEU A 1 89 ? -2.129 -7.623 19.839 1.00 94.62 89 LEU A C 1
ATOM 669 O O . LEU A 1 89 ? -2.705 -8.668 20.155 1.00 94.62 89 LEU A O 1
ATOM 673 N N . PRO A 1 90 ? -2.122 -6.551 20.662 1.00 91.12 90 PRO A N 1
ATOM 674 C CA . PRO A 1 90 ? -2.820 -6.568 21.946 1.00 91.12 90 PRO A CA 1
ATOM 675 C C . PRO A 1 90 ? -4.322 -6.794 21.788 1.00 91.12 90 PRO A C 1
ATOM 677 O O . PRO A 1 90 ? -4.899 -7.598 22.517 1.00 91.12 90 PRO A O 1
ATOM 680 N N . LEU A 1 91 ? -4.953 -6.142 20.806 1.00 88.38 91 LEU A N 1
ATOM 681 C CA . LEU A 1 91 ? -6.388 -6.278 20.560 1.00 88.38 91 LEU A CA 1
ATOM 682 C C . LEU A 1 91 ? -6.759 -7.707 20.122 1.00 88.38 91 LEU A C 1
ATOM 684 O O . LEU A 1 91 ? -7.742 -8.281 20.598 1.00 88.38 91 LEU A O 1
ATOM 688 N N . ALA A 1 92 ? -5.956 -8.316 19.248 1.00 90.00 92 ALA A N 1
ATOM 689 C CA . ALA A 1 92 ? -6.127 -9.701 18.819 1.00 90.00 92 ALA A CA 1
ATOM 690 C C . ALA A 1 92 ? -5.926 -10.679 19.984 1.00 90.00 92 ALA A C 1
ATOM 692 O O . ALA A 1 92 ? -6.711 -11.611 20.155 1.00 90.00 92 ALA A O 1
ATOM 693 N N . TRP A 1 93 ? -4.914 -10.451 20.824 1.00 91.38 93 TRP A N 1
ATOM 694 C CA . TRP A 1 93 ? -4.688 -11.275 22.007 1.00 91.38 93 TRP A CA 1
ATOM 695 C C . TRP A 1 93 ? -5.869 -11.180 22.976 1.00 91.38 93 TRP A C 1
ATOM 697 O O . TRP A 1 93 ? -6.414 -12.211 23.368 1.00 91.38 93 TRP A O 1
ATOM 707 N N . LEU A 1 94 ? -6.339 -9.966 23.272 1.00 87.25 94 LEU A N 1
ATOM 708 C CA . LEU A 1 94 ? -7.441 -9.735 24.204 1.00 87.25 94 LEU A CA 1
ATOM 709 C C . LEU A 1 94 ? -8.759 -10.359 23.703 1.00 87.25 94 LEU A C 1
ATOM 711 O O . LEU A 1 94 ? -9.504 -10.970 24.466 1.00 87.25 94 LEU A O 1
ATOM 715 N N . THR A 1 95 ? -9.037 -10.275 22.401 1.00 85.69 95 THR A N 1
ATOM 716 C CA . THR A 1 95 ? -10.253 -10.853 21.795 1.00 85.69 95 THR A CA 1
ATOM 717 C C . THR A 1 95 ? -10.228 -12.372 21.665 1.00 85.69 95 THR A C 1
ATOM 719 O O . THR A 1 95 ? -11.296 -12.973 21.539 1.00 85.69 95 THR A O 1
ATOM 722 N N . VAL A 1 96 ? -9.057 -13.011 21.677 1.00 86.88 96 VAL A N 1
ATOM 723 C CA . VAL A 1 96 ? -8.934 -14.473 21.539 1.00 86.88 96 VAL A CA 1
ATOM 724 C C . VAL A 1 96 ? -8.701 -15.170 22.877 1.00 86.88 96 VAL A C 1
ATOM 726 O O . VAL A 1 96 ? -9.207 -16.275 23.069 1.00 86.88 96 VAL A O 1
ATOM 729 N N . ARG A 1 97 ? -7.924 -14.567 23.783 1.00 85.44 97 ARG A N 1
ATOM 730 C CA . ARG A 1 97 ? -7.449 -15.206 25.023 1.00 85.44 97 ARG A CA 1
ATOM 731 C C . ARG A 1 97 ? -8.219 -14.809 26.284 1.00 85.44 97 ARG A C 1
ATOM 733 O O . ARG A 1 97 ? -8.035 -15.473 27.296 1.00 85.44 97 ARG A O 1
ATOM 740 N N . THR A 1 98 ? -9.064 -13.782 26.236 1.00 81.69 98 THR A N 1
ATOM 741 C CA . THR A 1 98 ? -9.819 -13.283 27.402 1.00 81.69 98 THR A CA 1
ATOM 742 C C . THR A 1 98 ? -11.322 -13.268 27.144 1.00 81.69 98 THR A C 1
ATOM 744 O O . THR A 1 98 ? -11.764 -13.054 26.013 1.00 81.69 98 THR A O 1
ATOM 747 N N . ASP A 1 99 ? -12.109 -13.423 28.212 1.00 77.19 99 ASP A N 1
ATOM 748 C CA . ASP A 1 99 ? -13.577 -13.327 28.206 1.00 77.19 99 ASP A CA 1
ATOM 749 C C . ASP A 1 99 ? -14.052 -11.865 28.156 1.00 77.19 99 ASP A C 1
ATOM 751 O O . ASP A 1 99 ? -14.790 -11.381 29.015 1.00 77.19 99 ASP A O 1
ATOM 755 N N . LEU A 1 100 ? -13.595 -11.125 27.142 1.00 80.12 100 LEU A N 1
ATOM 756 C CA . LEU A 1 100 ? -13.995 -9.738 26.917 1.00 80.12 100 LEU A CA 1
ATOM 757 C C . LEU A 1 100 ? -15.526 -9.619 26.796 1.00 80.12 100 LEU A C 1
ATOM 759 O O . LEU A 1 100 ? -16.114 -10.241 25.896 1.00 80.12 100 LEU A O 1
ATOM 763 N N . PRO A 1 101 ? -16.183 -8.756 27.597 1.00 76.19 101 PRO A N 1
ATOM 764 C CA . PRO A 1 101 ? -17.589 -8.450 27.387 1.00 76.19 101 PRO A CA 1
ATOM 765 C C . PRO A 1 101 ? -17.759 -7.802 26.007 1.00 76.19 101 PRO A C 1
ATOM 767 O O . PRO A 1 101 ? -17.033 -6.884 25.627 1.00 76.19 101 PRO A O 1
ATOM 770 N N . GLY A 1 102 ? -18.703 -8.313 25.214 1.00 80.50 102 GLY A N 1
ATOM 771 C CA . GLY A 1 102 ? -18.978 -7.767 23.883 1.00 80.50 102 GLY A CA 1
ATOM 772 C C . GLY A 1 102 ? -17.938 -8.111 22.808 1.00 80.50 102 GLY A C 1
ATOM 773 O O . GLY A 1 102 ? -17.837 -7.382 21.825 1.00 80.50 102 GLY A O 1
ATOM 774 N N . ARG A 1 103 ? -17.200 -9.228 22.924 1.00 80.06 103 ARG A N 1
ATOM 775 C CA . ARG A 1 103 ? -16.235 -9.729 21.913 1.00 80.06 103 ARG A CA 1
ATOM 776 C C . ARG A 1 103 ? -16.701 -9.584 20.454 1.00 80.06 103 ARG A C 1
ATOM 778 O O . ARG A 1 103 ? -15.909 -9.219 19.592 1.00 80.06 103 ARG A O 1
ATOM 785 N N . ARG A 1 104 ? -17.987 -9.833 20.175 1.00 82.31 104 ARG A N 1
ATOM 786 C CA . ARG A 1 104 ? -18.569 -9.706 18.827 1.00 82.31 104 ARG A CA 1
ATOM 787 C C . ARG A 1 104 ? -18.517 -8.272 18.290 1.00 82.31 104 ARG A C 1
ATOM 789 O O . ARG A 1 104 ? -18.273 -8.097 17.104 1.00 82.31 104 ARG A O 1
ATOM 796 N N . VAL A 1 105 ? -18.701 -7.265 19.146 1.00 88.12 105 VAL A N 1
ATOM 797 C CA . VAL A 1 105 ? -18.582 -5.846 18.776 1.00 88.12 105 VAL A CA 1
ATOM 798 C C . VAL A 1 105 ? -17.141 -5.530 18.391 1.00 88.12 105 VAL A C 1
ATOM 800 O O . VAL A 1 105 ? -16.913 -4.995 17.313 1.00 88.12 105 VAL A O 1
ATOM 803 N N . TRP A 1 106 ? -16.168 -5.947 19.206 1.00 87.12 106 TRP A N 1
ATOM 804 C CA . TRP A 1 106 ? -14.745 -5.765 18.902 1.00 87.12 106 TRP A CA 1
ATOM 805 C C . TRP A 1 106 ? -14.344 -6.410 17.573 1.00 87.12 106 TRP A C 1
ATOM 807 O O . TRP A 1 106 ? -13.670 -5.774 16.770 1.00 87.12 106 TRP A O 1
ATOM 817 N N . SER A 1 107 ? -14.810 -7.633 17.299 1.00 85.06 107 SER A N 1
ATOM 818 C CA . SER A 1 107 ? -14.552 -8.304 16.018 1.00 85.06 107 SER A CA 1
ATOM 819 C C . SER A 1 107 ? -15.204 -7.609 14.817 1.00 85.06 107 SER A C 1
ATOM 821 O O . SER A 1 107 ? -14.667 -7.672 13.719 1.00 85.06 107 SER A O 1
ATOM 823 N N . ILE A 1 108 ? -16.358 -6.960 14.994 1.00 90.12 108 ILE A N 1
ATOM 824 C CA . ILE A 1 108 ? -16.993 -6.182 13.920 1.00 90.12 108 ILE A CA 1
ATOM 825 C C . ILE A 1 108 ? -16.225 -4.877 13.697 1.00 90.12 108 ILE A C 1
ATOM 827 O O . ILE A 1 108 ? -15.922 -4.543 12.556 1.00 90.12 108 ILE A O 1
ATOM 831 N N . LEU A 1 109 ?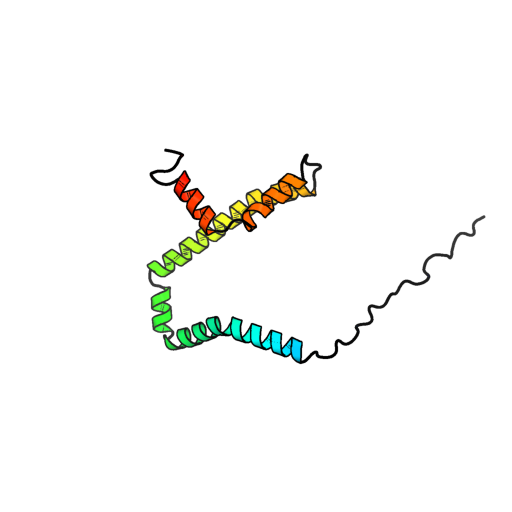 -15.867 -4.166 14.770 1.00 90.06 109 LEU A N 1
ATOM 832 C CA . LEU A 1 109 ? -15.144 -2.894 14.698 1.00 90.06 109 LEU A CA 1
ATOM 833 C C . LEU A 1 109 ? -13.774 -3.023 14.027 1.00 90.06 109 LEU A C 1
ATOM 835 O O . LEU A 1 109 ? -13.354 -2.091 13.352 1.00 90.06 109 LEU A O 1
ATOM 839 N N . THR A 1 110 ? -13.085 -4.158 14.164 1.00 87.44 110 THR A N 1
ATOM 840 C CA . THR A 1 110 ? -11.796 -4.382 13.488 1.00 87.44 110 THR A CA 1
ATOM 841 C C . THR A 1 110 ? -11.928 -4.619 11.987 1.00 87.44 110 THR A C 1
ATOM 843 O O . THR A 1 110 ? -11.008 -4.299 11.239 1.00 87.44 110 THR A O 1
ATOM 846 N N . VAL A 1 111 ? -13.058 -5.164 11.531 1.00 90.56 111 VAL A N 1
ATOM 847 C CA . VAL A 1 111 ? -13.312 -5.452 10.108 1.00 90.56 111 VAL A CA 1
ATOM 848 C C . VAL A 1 111 ? -14.019 -4.288 9.413 1.00 90.56 111 VAL A C 1
ATOM 850 O O . VAL A 1 111 ? -13.846 -4.090 8.215 1.00 90.56 111 VAL A O 1
ATOM 853 N N . LEU A 1 112 ? -14.781 -3.483 10.155 1.00 93.06 112 LEU A N 1
ATOM 854 C CA . LEU A 1 112 ? -15.544 -2.347 9.636 1.00 93.06 112 LEU A CA 1
ATOM 855 C C . LEU A 1 112 ? -14.719 -1.383 8.752 1.00 93.06 112 LEU A C 1
ATOM 857 O O . LEU A 1 112 ? -15.215 -1.015 7.685 1.00 93.06 112 LEU A O 1
ATOM 861 N N . PRO A 1 113 ? -13.457 -1.039 9.083 1.00 86.81 113 PRO A N 1
ATOM 862 C CA . PRO A 1 113 ? -12.625 -0.193 8.233 1.00 86.81 113 PRO A CA 1
ATOM 863 C C . PRO A 1 113 ? -12.306 -0.800 6.862 1.00 86.81 113 PRO A C 1
ATOM 865 O O . PRO A 1 113 ? -12.086 -0.043 5.925 1.00 86.81 113 PRO A O 1
ATOM 868 N N . LEU A 1 114 ? -12.306 -2.132 6.701 1.00 90.00 114 LEU A N 1
ATOM 869 C CA . LEU A 1 114 ? -12.049 -2.766 5.397 1.00 90.00 114 LEU A CA 1
ATOM 870 C C . LEU A 1 114 ? -13.171 -2.518 4.384 1.00 90.00 114 LEU A C 1
ATOM 872 O O . LEU A 1 114 ? -12.925 -2.552 3.181 1.00 90.00 114 LEU A O 1
ATOM 876 N N . VAL A 1 115 ? -14.399 -2.301 4.859 1.00 92.56 115 VAL A N 1
ATOM 877 C CA . VAL A 1 115 ? -15.556 -2.008 3.997 1.00 92.56 115 VAL A CA 1
ATOM 878 C C . VAL A 1 115 ? -15.585 -0.527 3.615 1.00 92.56 115 VAL A C 1
ATOM 880 O O . VAL A 1 115 ? -16.191 -0.142 2.616 1.00 92.56 115 VAL A O 1
ATOM 883 N N . TYR A 1 116 ? -14.920 0.315 4.403 1.00 90.88 116 TYR A N 1
ATOM 884 C CA . TYR A 1 116 ? -14.877 1.744 4.174 1.00 90.88 116 TYR A CA 1
ATOM 885 C C . TYR A 1 116 ? -13.911 2.082 3.026 1.00 90.88 116 TYR A C 1
ATOM 887 O O . TYR A 1 116 ? -12.734 1.717 3.087 1.00 90.88 116 TYR A O 1
ATOM 895 N N . PRO A 1 117 ? -14.361 2.782 1.966 1.00 91.56 117 PRO A N 1
ATOM 896 C CA . PRO A 1 117 ? -13.478 3.110 0.856 1.00 91.56 117 PRO A CA 1
ATOM 897 C C . PRO A 1 117 ? -12.355 4.046 1.314 1.00 91.56 117 PRO A C 1
ATOM 899 O O . PRO A 1 117 ? -12.601 5.045 1.993 1.00 91.56 117 PRO A O 1
ATOM 902 N N . SER A 1 118 ? -11.123 3.763 0.883 1.00 91.38 118 SER A N 1
ATOM 903 C CA . SER A 1 118 ? -9.919 4.506 1.290 1.00 91.38 118 SER A CA 1
ATOM 904 C C . SER A 1 118 ? -10.023 6.013 1.038 1.00 91.38 118 SER A C 1
ATOM 906 O O . SER A 1 118 ? -9.585 6.816 1.861 1.00 91.38 118 SER A O 1
ATOM 908 N N . TYR A 1 119 ? -10.660 6.399 -0.070 1.00 93.19 119 TYR A N 1
ATOM 909 C CA . TYR A 1 119 ? -10.922 7.793 -0.414 1.00 93.19 119 TYR A CA 1
ATOM 910 C C . TYR A 1 119 ? -11.719 8.505 0.683 1.00 93.19 119 TYR A C 1
ATOM 912 O O . TYR A 1 119 ? -11.290 9.551 1.155 1.00 93.19 119 TYR A O 1
ATOM 920 N N . VAL A 1 120 ? -12.824 7.921 1.157 1.00 94.00 120 VAL A N 1
ATOM 921 C CA . VAL A 1 120 ? -13.691 8.570 2.155 1.00 94.00 120 VAL A CA 1
ATOM 922 C C . VAL A 1 120 ? -12.928 8.808 3.466 1.00 94.00 120 VAL A C 1
ATOM 924 O O . VAL A 1 120 ? -13.086 9.861 4.079 1.00 94.00 120 VAL A O 1
ATOM 927 N N . GLY A 1 121 ? -12.010 7.908 3.839 1.00 89.62 121 GLY A N 1
ATOM 928 C CA . GLY A 1 121 ? -11.127 8.101 4.998 1.00 89.62 121 GLY A CA 1
ATOM 929 C C . GLY A 1 121 ? -10.161 9.261 4.852 1.00 89.62 121 GLY A C 1
ATOM 930 O O . GLY A 1 121 ? -9.992 10.033 5.796 1.00 89.62 121 GLY A O 1
ATOM 931 N N . GLY A 1 122 ? -9.601 9.448 3.657 1.00 91.19 122 GLY A N 1
ATOM 932 C CA . GLY A 1 122 ? -8.816 10.640 3.345 1.00 91.19 122 GLY A CA 1
ATOM 933 C C . GLY A 1 122 ? -9.631 11.925 3.517 1.00 91.19 122 GLY A C 1
ATOM 934 O O . GLY A 1 122 ? -9.159 12.874 4.141 1.00 91.19 122 GLY A O 1
ATOM 935 N N . TYR A 1 123 ? -10.880 11.942 3.040 1.00 91.62 123 TYR A N 1
ATOM 936 C CA . TYR A 1 123 ? -11.763 13.105 3.191 1.00 91.62 123 TYR A CA 1
ATOM 937 C C . TYR A 1 123 ? -12.126 13.379 4.640 1.00 91.62 123 TYR A C 1
ATOM 939 O O . TYR A 1 123 ? -12.068 14.530 5.059 1.00 91.62 123 TYR A O 1
ATOM 947 N N . ALA A 1 124 ? -12.463 12.349 5.413 1.00 90.81 124 ALA A N 1
ATOM 948 C CA . ALA A 1 124 ? -12.767 12.503 6.829 1.00 90.81 124 ALA A CA 1
ATOM 949 C C . ALA A 1 124 ? -11.570 13.084 7.600 1.00 90.81 124 ALA A C 1
ATOM 951 O O . ALA A 1 124 ? -11.741 13.994 8.412 1.00 90.81 124 ALA A O 1
ATOM 952 N N . PHE A 1 125 ? -10.352 12.618 7.308 1.00 89.31 125 PHE A N 1
ATOM 953 C CA . PHE A 1 125 ? -9.135 13.155 7.916 1.00 89.31 125 PHE A CA 1
ATOM 954 C C . PHE A 1 125 ? -8.913 14.631 7.559 1.00 89.31 125 PHE A C 1
ATOM 956 O O . PHE A 1 125 ? -8.707 15.453 8.445 1.00 89.31 125 PHE A O 1
ATOM 963 N N . VAL A 1 126 ? -9.017 15.005 6.280 1.00 90.62 126 VAL A N 1
ATOM 964 C CA . VAL A 1 126 ? -8.856 16.410 5.858 1.00 90.62 126 VAL A CA 1
ATOM 965 C C . VAL A 1 126 ? -9.984 17.301 6.393 1.00 90.62 126 VAL A C 1
ATOM 967 O O . VAL A 1 126 ? -9.732 18.432 6.792 1.00 90.62 126 VAL A O 1
ATOM 970 N N . ALA A 1 127 ? -11.221 16.809 6.448 1.00 89.06 127 ALA A N 1
ATOM 971 C CA . ALA A 1 127 ? -12.365 17.550 6.980 1.00 89.06 127 ALA A CA 1
ATOM 972 C C . ALA A 1 127 ? -12.281 17.780 8.497 1.00 89.06 127 ALA A C 1
ATOM 974 O O . ALA A 1 127 ? -12.916 18.691 9.017 1.00 89.06 127 ALA A O 1
ATOM 975 N N . THR A 1 128 ? -11.516 16.962 9.219 1.00 90.06 128 THR A N 1
ATOM 976 C CA . THR A 1 128 ? -11.335 17.102 10.671 1.00 90.06 128 THR A CA 1
ATOM 977 C C . THR A 1 128 ? -10.061 17.867 11.008 1.00 90.06 128 THR A C 1
ATOM 979 O O . THR A 1 128 ? -10.117 18.816 11.780 1.00 90.06 128 THR A O 1
ATOM 982 N N . MET A 1 129 ? -8.938 17.500 10.390 1.00 87.69 129 MET A N 1
ATOM 983 C CA . MET A 1 129 ? -7.598 18.023 10.690 1.00 87.69 129 MET A CA 1
ATOM 984 C C . MET A 1 129 ? -7.125 19.123 9.723 1.00 87.69 129 MET A C 1
ATOM 986 O O . MET A 1 129 ? -5.996 19.598 9.832 1.00 87.69 129 MET A O 1
ATOM 990 N N . GLY A 1 130 ? -7.931 19.494 8.726 1.00 84.69 130 GLY A N 1
ATOM 991 C CA . GLY A 1 130 ? -7.579 20.524 7.748 1.00 84.69 130 GLY A CA 1
ATOM 992 C C . GLY A 1 130 ? -7.784 21.958 8.261 1.00 84.69 130 GLY A C 1
ATOM 993 O O . GLY A 1 130 ? -8.412 22.158 9.295 1.00 84.69 130 GLY A O 1
ATOM 994 N N . PRO A 1 131 ? -7.342 22.983 7.504 1.00 78.31 131 PRO A N 1
ATOM 995 C CA . PRO A 1 131 ? -7.396 24.400 7.914 1.00 78.31 131 PRO A CA 1
ATOM 996 C C . PRO A 1 131 ? -8.799 25.021 8.083 1.00 78.31 131 PRO A C 1
ATOM 998 O O . PRO A 1 131 ? -8.919 26.211 8.353 1.00 78.31 131 PRO A O 1
ATOM 1001 N N . ARG A 1 132 ? -9.864 24.260 7.810 1.00 77.75 132 ARG A N 1
ATOM 1002 C CA . ARG A 1 132 ? -11.274 24.610 8.083 1.00 77.75 132 ARG A CA 1
ATOM 1003 C C . ARG A 1 132 ? -11.987 23.452 8.788 1.00 77.75 132 ARG A C 1
ATOM 1005 O O . ARG A 1 132 ? -13.183 23.244 8.589 1.00 77.75 132 ARG A O 1
ATOM 1012 N N . GLY A 1 133 ? -11.215 22.609 9.467 1.00 78.06 133 GLY A N 1
ATOM 1013 C CA . GLY A 1 133 ? -11.702 21.377 10.055 1.00 78.06 133 GLY A CA 1
ATOM 1014 C C . GLY A 1 133 ? -12.448 21.613 11.360 1.00 78.06 133 GLY A C 1
ATOM 1015 O O . GLY A 1 133 ? -12.313 22.654 11.987 1.00 78.06 133 GLY A O 1
ATOM 1016 N N . ILE A 1 134 ? -13.223 20.614 11.775 1.00 76.56 134 ILE A N 1
ATOM 1017 C CA . ILE A 1 134 ? -14.102 20.671 12.961 1.00 76.56 134 ILE A CA 1
ATOM 1018 C C . ILE A 1 134 ? -13.318 20.906 14.273 1.00 76.56 134 ILE A C 1
ATOM 1020 O O . ILE A 1 134 ? -13.905 21.258 15.290 1.00 76.56 134 ILE A O 1
ATOM 1024 N N . VAL A 1 135 ? -12.000 20.683 14.269 1.00 75.50 135 VAL A N 1
ATOM 1025 C CA . VAL A 1 135 ? -11.134 20.746 15.459 1.00 75.50 135 VAL A CA 1
ATOM 1026 C C . VAL A 1 135 ? -10.404 22.101 15.594 1.00 75.50 135 VAL A C 1
ATOM 1028 O O . VAL A 1 135 ? -9.538 22.243 16.457 1.00 75.50 135 VAL A O 1
ATOM 1031 N N . GLN A 1 136 ? -10.741 23.096 14.763 1.00 57.16 136 GLN A N 1
ATOM 1032 C CA . GLN A 1 136 ? -10.342 24.507 14.912 1.00 57.16 136 GLN A CA 1
ATOM 1033 C C . GLN A 1 136 ? -11.533 25.362 15.336 1.00 57.16 136 GLN A C 1
ATOM 1035 O O . GLN A 1 136 ? -11.304 26.276 16.158 1.00 57.16 136 GLN A O 1
#